Protein AF-A0A059KSU1-F1 (afdb_monomer_lite)

Organism: NCBI:txid1419583

InterPro domains:
  IPR012448 Protein of unknown function DUF1652 [PF07865] (2-41)

Sequence (51 aa):
MIKVFDPSNGQVELVVTAVTTEGLTSSRAIANLLGELRTEMASRSTMIAEG

Radius of gyration: 13.58 Å; chains: 1; bounding box: 37×19×34 Å

Secondary structure (DSSP, 8-state):
-EEEEETTTTEEEEE-TT---TT--SHHHHHHHHHHHHHHHHHHHHHHTT-

pLDDT: mean 72.77, std 14.92, range [38.09, 93.69]

Foldseek 3Di:
DDWDADPVVRDTDDDDDPDDCVVVPDPVSVVVVVVVVVVVVVVVVVVVVPD

Structure (mmCIF, N/CA/C/O backbone):
data_AF-A0A059KSU1-F1
#
_entry.id   AF-A0A059KSU1-F1
#
loop_
_atom_site.group_PDB
_atom_site.id
_atom_site.type_symbol
_atom_site.label_atom_id
_atom_site.label_alt_id
_atom_site.label_comp_id
_atom_site.label_asym_id
_atom_site.label_entity_id
_atom_site.label_seq_id
_atom_site.pdbx_PDB_ins_code
_atom_site.Cartn_x
_atom_site.Cartn_y
_atom_site.Cartn_z
_atom_site.occupancy
_atom_site.B_iso_or_equiv
_atom_site.auth_seq_id
_atom_site.auth_comp_id
_atom_site.auth_asym_id
_atom_site.auth_atom_id
_atom_site.pdbx_PDB_model_num
ATOM 1 N N . MET A 1 1 ? 4.058 -10.566 -5.601 1.00 52.81 1 MET A N 1
ATOM 2 C CA . MET A 1 1 ? 4.309 -9.193 -6.084 1.00 52.81 1 MET A CA 1
ATOM 3 C C . MET A 1 1 ? 4.487 -9.269 -7.587 1.00 52.81 1 MET A C 1
ATOM 5 O O . MET A 1 1 ? 5.483 -9.822 -8.035 1.00 52.81 1 MET A O 1
ATOM 9 N N . ILE A 1 2 ? 3.494 -8.823 -8.353 1.00 54.78 2 ILE A N 1
ATOM 10 C CA . ILE A 1 2 ? 3.587 -8.785 -9.818 1.00 54.78 2 ILE A CA 1
ATOM 11 C C . ILE A 1 2 ? 3.782 -7.321 -10.199 1.00 54.78 2 ILE A C 1
ATOM 13 O O . ILE A 1 2 ? 2.990 -6.469 -9.800 1.00 54.78 2 ILE A O 1
ATOM 17 N N . LYS A 1 3 ? 4.878 -7.042 -10.907 1.00 60.38 3 LYS A N 1
ATOM 18 C CA . LYS A 1 3 ? 5.180 -5.736 -11.490 1.00 60.38 3 LYS A CA 1
ATOM 19 C C . LYS A 1 3 ? 4.896 -5.849 -12.982 1.00 60.38 3 LYS A C 1
ATOM 21 O O . LYS A 1 3 ? 5.659 -6.506 -13.686 1.00 60.38 3 LYS A O 1
ATOM 26 N N . VAL A 1 4 ? 3.801 -5.256 -13.445 1.00 62.38 4 VAL A N 1
ATOM 27 C CA . VAL A 1 4 ? 3.523 -5.146 -14.882 1.00 62.38 4 VAL A CA 1
ATOM 28 C C . VAL A 1 4 ? 4.071 -3.801 -15.331 1.00 62.38 4 VAL A C 1
ATOM 30 O O . VAL A 1 4 ? 3.714 -2.767 -14.775 1.00 62.38 4 VAL A O 1
ATOM 33 N N . PHE A 1 5 ? 5.012 -3.819 -16.269 1.00 67.69 5 PHE A N 1
ATOM 34 C CA . PHE A 1 5 ? 5.566 -2.611 -16.867 1.00 67.69 5 PHE A CA 1
ATOM 35 C C . PHE A 1 5 ? 4.962 -2.450 -18.254 1.00 67.69 5 PHE A C 1
ATOM 37 O O . PHE A 1 5 ? 5.130 -3.338 -19.090 1.00 67.69 5 PHE A O 1
ATOM 44 N N . ASP A 1 6 ? 4.272 -1.339 -18.485 1.00 70.94 6 ASP A N 1
ATOM 45 C CA . ASP A 1 6 ? 3.858 -0.931 -19.819 1.00 70.94 6 ASP A CA 1
ATOM 46 C C . ASP A 1 6 ? 4.971 -0.061 -20.434 1.00 70.94 6 ASP A C 1
ATOM 48 O O . ASP A 1 6 ? 5.177 1.087 -20.025 1.00 70.94 6 ASP A O 1
ATOM 52 N N . PRO A 1 7 ? 5.730 -0.589 -21.410 1.00 66.06 7 PRO A N 1
ATOM 53 C CA . PRO A 1 7 ? 6.835 0.137 -22.022 1.00 66.06 7 PRO A CA 1
ATOM 54 C C . PRO A 1 7 ? 6.371 1.297 -22.912 1.00 66.06 7 PRO A C 1
ATOM 56 O O . PRO A 1 7 ? 7.197 2.127 -23.282 1.00 66.06 7 PRO A O 1
ATOM 59 N N . SER A 1 8 ? 5.083 1.374 -23.265 1.00 76.69 8 SER A N 1
ATOM 60 C CA . SER A 1 8 ? 4.557 2.430 -24.136 1.00 76.69 8 SER A CA 1
ATOM 61 C C . SER A 1 8 ? 4.417 3.780 -23.426 1.00 76.69 8 SER A C 1
ATOM 63 O O . SER A 1 8 ? 4.523 4.827 -24.063 1.00 76.69 8 SER A O 1
ATOM 65 N N . ASN A 1 9 ? 4.224 3.768 -22.106 1.00 78.19 9 ASN A N 1
ATOM 66 C CA . ASN A 1 9 ? 4.023 4.964 -21.282 1.00 78.19 9 ASN A CA 1
ATOM 67 C C . ASN A 1 9 ? 4.890 4.981 -20.006 1.00 78.19 9 ASN A C 1
ATOM 69 O O . ASN A 1 9 ? 4.849 5.951 -19.249 1.00 78.19 9 ASN A O 1
ATOM 73 N N . GLY A 1 10 ? 5.674 3.927 -19.756 1.00 67.81 10 GLY A N 1
ATOM 74 C CA . GLY A 1 10 ? 6.496 3.787 -18.555 1.00 67.81 10 GLY A CA 1
ATOM 75 C C . GLY A 1 10 ? 5.690 3.499 -17.284 1.00 67.81 10 GLY A C 1
ATOM 76 O O . GLY A 1 10 ? 6.226 3.608 -16.179 1.00 67.81 10 GLY A O 1
ATOM 77 N N . GLN A 1 11 ? 4.407 3.156 -17.412 1.00 67.19 11 GLN A N 1
ATOM 78 C CA . GLN A 1 11 ? 3.532 2.892 -16.282 1.00 67.19 11 GLN A CA 1
ATOM 79 C C . GLN A 1 11 ? 3.897 1.553 -15.644 1.00 67.19 11 GLN A C 1
ATOM 81 O O . GLN A 1 11 ? 4.062 0.528 -16.305 1.00 67.19 11 GLN A O 1
ATOM 86 N N . VAL A 1 12 ? 4.022 1.572 -14.321 1.00 67.88 12 VAL A N 1
ATOM 87 C CA . VAL A 1 12 ? 4.222 0.374 -13.513 1.00 67.88 12 VAL A CA 1
ATOM 88 C C . VAL A 1 12 ? 2.934 0.098 -12.757 1.00 67.88 12 VAL A C 1
ATOM 90 O O . VAL A 1 12 ? 2.545 0.881 -11.890 1.00 67.88 12 VAL A O 1
ATOM 93 N N . GLU A 1 13 ? 2.303 -1.033 -13.044 1.00 68.19 13 GLU A N 1
ATOM 94 C CA . GLU A 1 13 ? 1.222 -1.563 -12.226 1.00 68.19 13 GLU A CA 1
ATOM 95 C C . GLU A 1 13 ? 1.824 -2.481 -11.159 1.00 68.19 13 GLU A C 1
ATOM 97 O O . GLU A 1 13 ? 2.433 -3.517 -11.451 1.00 68.19 13 GLU A O 1
ATOM 102 N N . LEU A 1 14 ? 1.722 -2.047 -9.902 1.00 67.50 14 LEU A N 1
ATOM 103 C CA . LEU A 1 14 ? 2.231 -2.780 -8.752 1.00 67.50 14 LEU A CA 1
ATOM 104 C C . LEU A 1 14 ? 1.072 -3.488 -8.055 1.00 67.50 14 LEU A C 1
ATOM 106 O O . LEU A 1 14 ? 0.309 -2.875 -7.311 1.00 67.50 14 LEU A O 1
ATOM 110 N N . VAL A 1 15 ? 0.986 -4.803 -8.243 1.00 68.50 15 VAL A N 1
ATOM 111 C CA . VAL A 1 15 ? 0.044 -5.634 -7.492 1.00 68.50 15 VAL A CA 1
ATOM 112 C C . VAL A 1 15 ? 0.723 -6.087 -6.199 1.00 68.50 15 VAL A C 1
ATOM 114 O O . VAL A 1 15 ? 1.482 -7.068 -6.169 1.00 68.50 15 VAL A O 1
ATOM 117 N N . VAL A 1 16 ? 0.475 -5.335 -5.121 1.00 65.19 16 VAL A N 1
ATOM 118 C CA . VAL A 1 16 ? 0.930 -5.674 -3.765 1.00 65.19 16 VAL A CA 1
ATOM 119 C C . VAL A 1 16 ? -0.094 -6.594 -3.106 1.00 65.19 16 VAL A C 1
ATOM 121 O O . VAL A 1 16 ? -1.076 -6.163 -2.511 1.00 65.19 16 VAL A O 1
ATOM 124 N N . THR A 1 17 ? 0.139 -7.895 -3.211 1.00 64.94 17 THR A N 1
ATOM 125 C CA . THR A 1 17 ? -0.563 -8.898 -2.404 1.00 64.94 17 THR A CA 1
ATOM 126 C C . THR A 1 17 ? 0.053 -8.935 -1.000 1.00 64.94 17 THR A C 1
ATOM 128 O O . THR A 1 17 ? 1.279 -8.913 -0.907 1.00 64.94 17 THR A O 1
ATOM 131 N N . ALA A 1 18 ? -0.774 -9.047 0.051 1.00 63.28 18 ALA A N 1
ATOM 132 C CA . ALA A 1 18 ? -0.420 -9.005 1.487 1.00 63.28 18 ALA A CA 1
ATOM 133 C C . ALA A 1 18 ? -0.376 -7.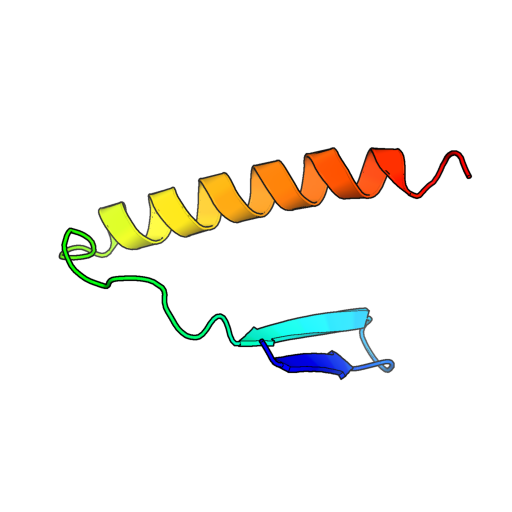618 2.169 1.00 63.28 18 ALA A C 1
ATOM 135 O O . ALA A 1 18 ? 0.200 -7.482 3.246 1.00 63.28 18 ALA A O 1
ATOM 136 N N . VAL A 1 19 ? -1.038 -6.600 1.606 1.00 70.19 19 VAL A N 1
ATOM 137 C CA . VAL A 1 19 ? -1.407 -5.404 2.386 1.00 70.19 19 VAL A CA 1
ATOM 138 C C . VAL A 1 19 ? -2.627 -5.755 3.234 1.00 70.19 19 VAL A C 1
ATOM 140 O O . VAL A 1 19 ? -3.666 -6.122 2.685 1.00 70.19 19 VAL A O 1
ATOM 143 N N . THR A 1 20 ? -2.510 -5.671 4.561 1.00 76.25 20 THR A N 1
ATOM 144 C CA . THR A 1 20 ? -3.694 -5.779 5.420 1.00 76.25 20 THR A CA 1
ATOM 145 C C . THR A 1 20 ? -4.609 -4.585 5.162 1.00 76.25 20 THR A C 1
ATOM 147 O O . THR A 1 20 ? -4.167 -3.437 5.142 1.00 76.25 20 THR A O 1
ATOM 150 N N . THR A 1 21 ? -5.890 -4.855 4.925 1.00 79.25 21 THR A N 1
ATOM 151 C CA . THR A 1 21 ? -6.906 -3.806 4.787 1.00 79.25 21 THR A CA 1
ATOM 152 C C . THR A 1 21 ? -7.458 -3.368 6.141 1.00 79.25 21 THR A C 1
ATOM 154 O O . THR A 1 21 ? -8.243 -2.421 6.200 1.00 79.25 21 THR A O 1
ATOM 157 N N . GLU A 1 22 ? -7.073 -4.036 7.234 1.00 82.62 22 GLU A N 1
ATOM 158 C CA . GLU A 1 22 ? -7.412 -3.592 8.583 1.00 82.62 22 GLU A CA 1
ATOM 159 C C . GLU A 1 22 ? -6.844 -2.186 8.817 1.00 82.62 22 GLU A C 1
ATOM 161 O O . GLU A 1 22 ? -5.664 -1.925 8.603 1.00 82.62 22 GLU A O 1
ATOM 166 N N . GLY A 1 23 ? -7.710 -1.249 9.204 1.00 81.44 23 GLY A N 1
ATOM 167 C CA . GLY A 1 23 ? -7.353 0.165 9.368 1.00 81.44 23 GLY A CA 1
ATOM 168 C C . GLY A 1 23 ? -7.502 1.027 8.106 1.00 81.44 23 GLY A C 1
ATOM 169 O O . GLY A 1 23 ? -7.607 2.247 8.227 1.00 81.44 23 GLY A O 1
ATOM 170 N N . LEU A 1 24 ? -7.645 0.439 6.911 1.00 89.25 24 LEU A N 1
ATOM 171 C CA . LEU A 1 24 ? -7.984 1.164 5.673 1.00 89.25 24 LEU A CA 1
ATOM 172 C C . LEU A 1 24 ? -9.503 1.352 5.528 1.00 89.25 24 LEU A C 1
ATOM 174 O O . LEU A 1 24 ? -10.101 1.063 4.496 1.00 89.25 24 LEU A O 1
ATOM 178 N N . THR A 1 25 ? -10.152 1.835 6.587 1.00 93.12 25 THR A N 1
ATOM 179 C CA . THR A 1 25 ? -11.621 1.910 6.698 1.00 93.12 25 THR A CA 1
ATOM 180 C C . THR A 1 25 ? -12.228 3.168 6.077 1.00 93.12 25 THR A C 1
ATOM 182 O O . THR A 1 25 ? -13.444 3.347 6.087 1.00 93.12 25 THR A O 1
ATOM 185 N N . SER A 1 26 ? -11.399 4.067 5.544 1.00 93.69 26 SER A N 1
ATOM 186 C CA . SER A 1 26 ? -11.849 5.318 4.937 1.00 93.69 26 SER A CA 1
ATOM 187 C C . SER A 1 26 ? -11.003 5.698 3.729 1.00 93.69 26 SER A C 1
ATOM 189 O O . SER A 1 26 ? -9.819 5.367 3.644 1.00 93.69 26 SER A O 1
ATOM 191 N N . SER A 1 27 ? -11.593 6.487 2.829 1.00 92.50 27 SER A N 1
ATOM 192 C CA . SER A 1 27 ? -10.881 7.093 1.698 1.00 92.50 27 SER A CA 1
ATOM 193 C C . SER A 1 27 ? -9.662 7.906 2.145 1.00 92.50 27 SER A C 1
ATOM 195 O O . SER A 1 27 ? -8.642 7.903 1.462 1.00 92.50 27 SER A O 1
ATOM 197 N N . ARG A 1 28 ? -9.728 8.546 3.322 1.00 93.38 28 ARG A N 1
ATOM 198 C CA . ARG A 1 28 ? -8.602 9.272 3.922 1.00 93.38 28 ARG A CA 1
ATOM 199 C C . ARG A 1 28 ? -7.452 8.342 4.313 1.00 93.38 28 ARG A C 1
ATOM 201 O O . ARG A 1 28 ? -6.310 8.650 3.997 1.00 93.38 28 ARG A O 1
ATOM 208 N N . ALA A 1 29 ? -7.741 7.214 4.965 1.00 88.94 29 ALA A N 1
ATOM 209 C CA . ALA A 1 29 ? -6.716 6.234 5.335 1.00 88.94 29 ALA A CA 1
ATOM 210 C C . ALA A 1 29 ? -6.017 5.653 4.092 1.00 88.94 29 ALA A C 1
ATOM 212 O O . ALA A 1 29 ? -4.795 5.540 4.061 1.00 88.94 29 ALA A O 1
ATOM 213 N N . ILE A 1 30 ? -6.785 5.382 3.031 1.00 88.31 30 ILE A N 1
ATOM 214 C CA . ILE A 1 30 ? -6.253 4.929 1.738 1.00 88.31 30 ILE A CA 1
ATOM 215 C C . ILE A 1 30 ? -5.374 6.012 1.095 1.00 88.31 30 ILE A C 1
ATOM 217 O O . ILE A 1 30 ? -4.271 5.721 0.637 1.00 88.31 30 ILE A O 1
ATOM 221 N N . ALA A 1 31 ? -5.831 7.268 1.075 1.00 89.75 31 ALA A N 1
ATOM 222 C CA . ALA A 1 31 ? -5.071 8.377 0.500 1.00 89.75 31 ALA A CA 1
ATOM 223 C C . ALA A 1 31 ? -3.730 8.605 1.219 1.00 89.75 31 ALA A C 1
ATOM 225 O O . ALA A 1 31 ? -2.727 8.863 0.555 1.00 89.75 31 ALA A O 1
ATOM 226 N N . ASN A 1 32 ? -3.698 8.458 2.547 1.00 92.25 32 ASN A N 1
ATOM 227 C CA . ASN A 1 32 ? -2.467 8.563 3.331 1.00 92.25 32 ASN A CA 1
ATOM 228 C C . ASN A 1 32 ? -1.462 7.463 2.956 1.00 92.25 32 ASN A C 1
ATOM 230 O O . ASN A 1 32 ? -0.323 7.783 2.625 1.00 92.25 32 ASN A O 1
ATOM 234 N N . LEU A 1 33 ? -1.900 6.199 2.900 1.00 86.62 33 LEU A N 1
ATOM 235 C CA . LEU A 1 33 ? -1.049 5.074 2.489 1.00 86.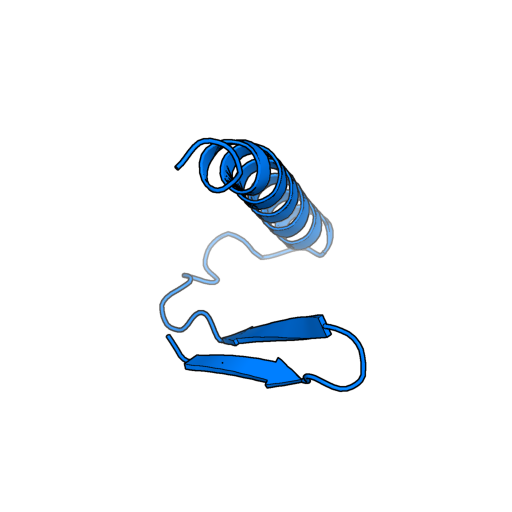62 33 LEU A CA 1
ATOM 236 C C . LEU A 1 33 ? -0.462 5.285 1.084 1.00 86.62 33 LEU A C 1
ATOM 238 O O . LEU A 1 33 ? 0.727 5.067 0.853 1.00 86.62 33 LEU A O 1
ATOM 242 N N . LEU A 1 34 ? -1.288 5.735 0.134 1.00 86.44 34 LEU A N 1
ATOM 243 C CA . LEU A 1 34 ? -0.830 6.043 -1.223 1.00 86.44 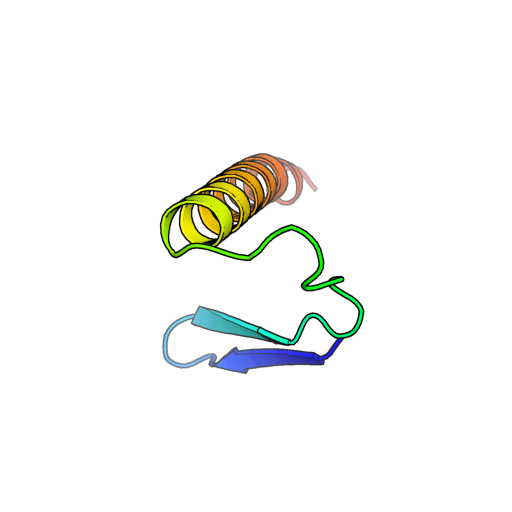34 LEU A CA 1
ATOM 244 C C . LEU A 1 34 ? 0.184 7.194 -1.243 1.00 86.44 34 LEU A C 1
ATOM 246 O O . LEU A 1 34 ? 1.125 7.159 -2.034 1.00 86.44 34 LEU A O 1
ATOM 250 N N . GLY A 1 35 ? -0.006 8.209 -0.398 1.00 88.75 35 GLY A N 1
ATOM 251 C CA . GLY A 1 35 ? 0.924 9.326 -0.249 1.00 88.75 35 GLY A CA 1
ATOM 252 C C . GLY A 1 35 ? 2.288 8.876 0.272 1.00 88.75 35 GLY A C 1
ATOM 253 O O . GLY A 1 35 ? 3.305 9.187 -0.342 1.00 88.75 35 GLY A O 1
ATOM 254 N N . GLU A 1 36 ? 2.307 8.091 1.350 1.00 88.25 36 GLU A N 1
ATOM 255 C CA . GLU A 1 36 ? 3.530 7.522 1.930 1.00 88.25 36 GLU A CA 1
ATOM 256 C C . GLU A 1 36 ? 4.281 6.651 0.918 1.00 88.25 36 GLU A C 1
ATOM 258 O O . GLU A 1 36 ? 5.479 6.839 0.703 1.00 88.25 36 GLU A O 1
ATOM 263 N N . LEU A 1 37 ? 3.565 5.764 0.219 1.00 83.50 37 LEU A N 1
ATOM 264 C CA . LEU A 1 37 ? 4.157 4.898 -0.798 1.00 83.50 37 LEU A CA 1
ATOM 265 C C . LEU A 1 37 ? 4.783 5.701 -1.948 1.00 83.50 37 LEU A C 1
ATOM 267 O O . LEU A 1 37 ? 5.891 5.394 -2.384 1.00 83.50 37 LEU A O 1
ATOM 271 N N . ARG A 1 38 ? 4.099 6.744 -2.437 1.00 83.62 38 ARG A N 1
ATOM 272 C CA . ARG A 1 38 ? 4.631 7.619 -3.497 1.00 83.62 38 ARG A CA 1
ATOM 273 C C . ARG A 1 38 ? 5.890 8.350 -3.046 1.00 83.62 38 ARG A C 1
ATOM 275 O O . ARG A 1 38 ? 6.847 8.409 -3.816 1.00 83.62 38 ARG A O 1
ATOM 282 N N . THR A 1 39 ? 5.893 8.877 -1.823 1.00 86.25 39 THR A N 1
ATOM 283 C CA . THR A 1 39 ? 7.060 9.547 -1.234 1.00 86.25 39 THR A CA 1
ATOM 284 C C . THR A 1 39 ? 8.252 8.599 -1.144 1.00 86.25 39 THR A C 1
ATOM 286 O O . THR A 1 39 ? 9.336 8.940 -1.614 1.00 86.25 39 THR A O 1
ATOM 289 N N . GLU A 1 40 ? 8.052 7.387 -0.625 1.00 83.06 40 GLU A N 1
ATOM 290 C CA . GLU A 1 40 ? 9.109 6.376 -0.517 1.00 83.06 40 GLU A CA 1
ATOM 291 C C . GLU A 1 40 ? 9.657 5.976 -1.899 1.00 83.06 40 GLU A C 1
ATOM 293 O O . GLU A 1 40 ? 10.869 5.912 -2.110 1.00 83.06 40 GLU A O 1
ATOM 298 N N . MET A 1 41 ? 8.780 5.758 -2.886 1.00 77.94 41 MET A N 1
ATOM 299 C CA . MET A 1 41 ? 9.193 5.422 -4.254 1.00 77.94 41 MET A CA 1
ATOM 300 C C . MET A 1 41 ? 9.975 6.556 -4.926 1.00 77.94 41 MET A C 1
ATOM 302 O O . MET A 1 41 ? 10.972 6.293 -5.603 1.00 77.94 41 MET A O 1
ATOM 306 N N . ALA A 1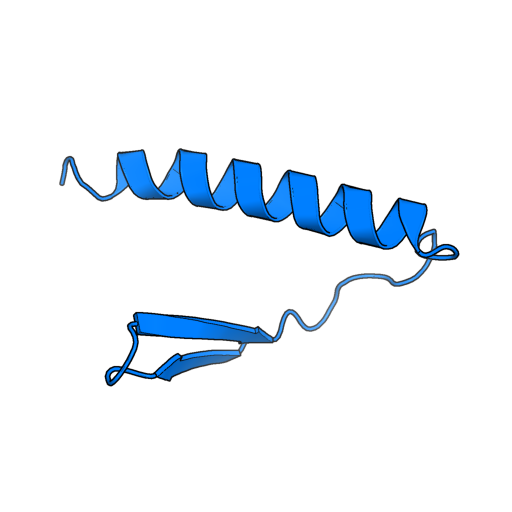 42 ? 9.559 7.809 -4.734 1.00 78.44 42 ALA A N 1
ATOM 307 C CA . ALA A 1 42 ? 10.293 8.969 -5.229 1.00 78.44 42 ALA A CA 1
ATOM 308 C C . ALA A 1 42 ? 11.679 9.065 -4.571 1.00 78.44 42 ALA A C 1
ATOM 310 O O . ALA A 1 42 ? 12.675 9.228 -5.275 1.00 78.44 42 ALA A O 1
ATOM 311 N N . SER A 1 43 ? 11.756 8.860 -3.251 1.00 78.06 43 SER A N 1
ATOM 312 C CA . SER A 1 43 ? 13.018 8.869 -2.498 1.00 78.06 43 SER A CA 1
ATOM 313 C C . SER A 1 43 ? 13.965 7.727 -2.880 1.00 78.06 43 SER A C 1
ATOM 315 O O . SER A 1 43 ? 15.175 7.856 -2.724 1.00 78.06 43 SER A O 1
ATOM 317 N N . ARG A 1 44 ? 13.445 6.594 -3.364 1.00 64.12 44 ARG A N 1
ATOM 318 C CA . ARG A 1 44 ? 14.265 5.473 -3.856 1.00 64.12 44 ARG A CA 1
ATOM 319 C C . ARG A 1 44 ? 14.685 5.624 -5.312 1.00 64.12 44 ARG A C 1
ATOM 321 O O . ARG A 1 44 ? 15.734 5.110 -5.692 1.00 64.12 44 ARG A O 1
ATOM 328 N N . SER A 1 45 ? 13.907 6.339 -6.122 1.00 53.97 45 SER A N 1
ATOM 329 C CA . SER A 1 45 ? 14.237 6.581 -7.533 1.00 53.97 45 SER A CA 1
ATOM 330 C C . SER A 1 45 ? 15.515 7.413 -7.688 1.00 53.97 45 SER A C 1
ATOM 332 O O . SER A 1 45 ? 16.224 7.263 -8.678 1.00 53.97 45 SER A O 1
ATOM 334 N N . THR A 1 46 ? 15.867 8.217 -6.680 1.00 48.34 46 THR A N 1
ATOM 335 C CA . THR A 1 46 ? 17.125 8.972 -6.640 1.00 48.34 46 THR A CA 1
ATOM 336 C C . THR A 1 46 ? 18.348 8.115 -6.298 1.00 48.34 46 THR A C 1
ATOM 338 O O . THR A 1 46 ? 19.450 8.510 -6.644 1.00 48.34 46 THR A O 1
ATOM 341 N N . MET A 1 47 ? 18.190 6.934 -5.682 1.00 46.31 47 MET A N 1
ATOM 342 C CA . MET A 1 47 ? 19.326 6.064 -5.321 1.00 46.31 47 MET A CA 1
ATOM 343 C C . MET A 1 47 ? 19.760 5.105 -6.442 1.00 46.31 47 MET A C 1
ATOM 345 O O . MET A 1 47 ? 20.875 4.602 -6.402 1.00 46.31 47 MET A O 1
ATOM 349 N N . ILE A 1 48 ? 18.910 4.831 -7.440 1.00 48.78 48 ILE A N 1
ATOM 350 C CA . ILE A 1 48 ? 19.265 3.950 -8.576 1.00 48.78 48 ILE A CA 1
ATOM 351 C C . ILE A 1 48 ? 20.015 4.722 -9.679 1.00 48.78 48 ILE A C 1
ATOM 353 O O . ILE A 1 48 ? 20.693 4.117 -10.499 1.00 48.78 48 ILE A O 1
ATOM 357 N N . ALA A 1 49 ? 19.935 6.056 -9.692 1.00 44.97 49 ALA A N 1
ATOM 358 C CA . ALA A 1 49 ? 20.615 6.898 -10.679 1.00 44.97 49 ALA A CA 1
ATOM 359 C C . ALA A 1 49 ? 22.118 7.126 -10.393 1.00 44.97 49 ALA A C 1
ATOM 361 O O . ALA A 1 49 ? 22.798 7.727 -11.220 1.00 44.97 49 ALA A O 1
ATOM 362 N N . GLU A 1 50 ? 22.638 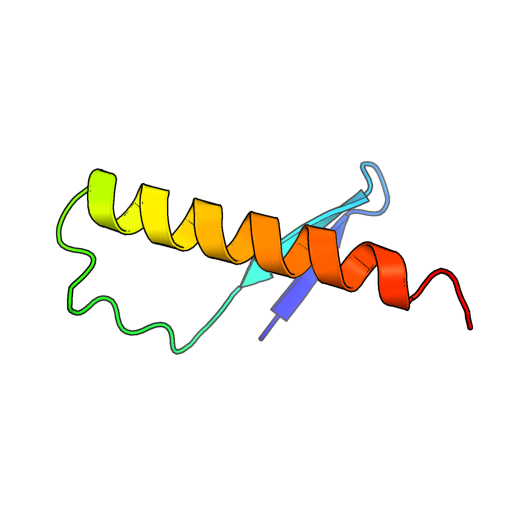6.643 -9.260 1.00 44.66 50 GLU A N 1
ATOM 363 C CA . GLU A 1 50 ? 24.055 6.743 -8.869 1.00 44.66 50 GLU A CA 1
ATOM 3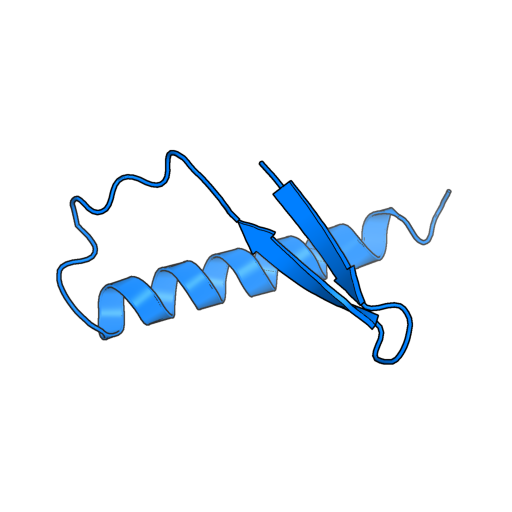64 C C . GLU A 1 50 ? 24.724 5.357 -8.747 1.00 44.66 50 GLU A C 1
ATOM 366 O O . GLU A 1 50 ? 25.428 5.075 -7.777 1.00 44.66 50 GLU A O 1
ATOM 371 N N . GLY A 1 51 ? 24.485 4.475 -9.725 1.00 38.09 51 GLY A N 1
ATOM 372 C CA . GLY A 1 51 ? 25.128 3.161 -9.847 1.00 38.09 51 GLY A CA 1
ATOM 373 C C . GLY A 1 51 ? 25.594 2.873 -11.263 1.00 38.09 51 GLY A C 1
ATOM 374 O O . GLY A 1 51 ? 24.774 3.061 -12.188 1.00 38.09 51 GLY A O 1
#